Protein AF-A0A961NVD6-F1 (afdb_monomer)

Nearest PDB structures (foldseek):
  4iuh-assembly2_B  TM=7.502E-01  e=2.740E-04  Staphylococcus carnosus subsp. carnosus TM300
  3eea-assembly1_A  TM=7.909E-01  e=7.374E-04  Geobacter sulfurreducens
  3eea-assembly1_B  TM=7.834E-01  e=1.109E-03  Geobacter sulfurreducens
  7fdl-assembly4_E  TM=6.460E-01  e=6.741E-03  Arabidopsis thaliana
  3k2n-assembly1_B  TM=6.686E-01  e=2.727E-02  Chlorobaculum tepidum TLS

Radius of gyration: 16.62 Å; Cα contacts (8 Å, |Δi|>4): 276; chains: 1; bounding box: 38×39×52 Å

Structure (mmCIF, N/CA/C/O backbone):
data_AF-A0A961NVD6-F1
#
_entry.id   AF-A0A961NVD6-F1
#
loop_
_atom_site.group_PDB
_atom_site.id
_atom_site.type_symbol
_atom_site.label_atom_id
_atom_site.label_alt_id
_atom_site.label_comp_id
_atom_site.label_asym_id
_atom_site.label_entity_id
_atom_site.label_seq_id
_atom_site.pdbx_PDB_ins_code
_atom_site.Cartn_x
_atom_site.Cartn_y
_atom_site.Cartn_z
_atom_site.occupancy
_atom_site.B_iso_or_equiv
_atom_site.auth_seq_id
_atom_site.auth_comp_id
_atom_site.auth_asym_id
_atom_site.auth_atom_id
_atom_site.pdbx_PDB_model_num
ATOM 1 N N . MET A 1 1 ? -22.754 10.690 -33.281 1.00 43.59 1 MET A N 1
ATOM 2 C CA . MET A 1 1 ? -22.546 10.612 -31.818 1.00 43.59 1 MET A CA 1
ATOM 3 C C . MET A 1 1 ? -21.637 9.421 -31.536 1.00 43.59 1 MET A C 1
ATOM 5 O O . MET A 1 1 ? -22.077 8.391 -31.054 1.00 43.59 1 MET A O 1
ATOM 9 N N . GLN A 1 2 ? -20.385 9.547 -31.957 1.00 41.38 2 GLN A N 1
ATOM 10 C CA . GLN A 1 2 ? -19.281 8.605 -31.784 1.00 41.38 2 GLN A CA 1
ATOM 11 C C . GLN A 1 2 ? -18.072 9.532 -31.778 1.00 41.38 2 GLN A C 1
ATOM 13 O O . GLN A 1 2 ? -17.755 10.017 -32.848 1.00 41.38 2 GLN A O 1
ATOM 18 N N . ASP A 1 3 ? -17.585 9.935 -30.601 1.00 43.19 3 ASP A N 1
ATOM 19 C CA . ASP A 1 3 ? -16.331 10.704 -30.428 1.00 43.19 3 ASP A CA 1
ATOM 20 C C . ASP A 1 3 ? -16.029 10.957 -28.936 1.00 43.19 3 ASP A C 1
ATOM 22 O O . ASP A 1 3 ? -15.645 12.047 -28.524 1.00 43.19 3 ASP A O 1
ATOM 26 N N . VAL A 1 4 ? -16.243 9.961 -28.066 1.00 46.97 4 VAL A N 1
ATOM 27 C CA . VAL A 1 4 ? -15.871 10.106 -26.644 1.00 46.97 4 VAL A CA 1
ATOM 28 C C . VAL A 1 4 ? -15.369 8.791 -26.047 1.00 46.97 4 VAL A C 1
ATOM 30 O O . VAL A 1 4 ? -15.856 8.355 -25.012 1.00 46.97 4 VAL A O 1
ATOM 33 N N . MET A 1 5 ? -14.441 8.092 -26.708 1.00 44.38 5 MET A N 1
ATOM 34 C CA . MET A 1 5 ? -13.781 6.944 -26.060 1.00 44.38 5 MET A CA 1
ATOM 35 C C . MET A 1 5 ? -12.392 6.590 -26.604 1.00 44.38 5 MET A C 1
ATOM 37 O O . MET A 1 5 ? -11.953 5.455 -26.461 1.00 44.38 5 MET A O 1
ATOM 41 N N . GLU A 1 6 ? -11.671 7.552 -27.182 1.00 45.91 6 GLU A N 1
ATOM 42 C CA . GLU A 1 6 ? -10.320 7.310 -27.698 1.00 45.91 6 GLU A CA 1
ATOM 43 C C . GLU A 1 6 ? -9.331 8.366 -27.190 1.00 45.91 6 GLU A C 1
ATOM 45 O O . GLU A 1 6 ? -8.877 9.243 -27.915 1.00 45.91 6 GLU A O 1
ATOM 50 N N . ALA A 1 7 ? -9.021 8.300 -25.894 1.00 45.72 7 ALA A N 1
ATOM 51 C CA . ALA A 1 7 ? -7.864 8.988 -25.327 1.00 45.72 7 ALA A CA 1
ATOM 52 C C . ALA A 1 7 ? -7.359 8.264 -24.070 1.00 45.72 7 ALA A C 1
ATOM 54 O O . ALA A 1 7 ? -7.618 8.696 -22.950 1.00 45.72 7 ALA A O 1
ATOM 55 N N . ALA A 1 8 ? -6.640 7.154 -24.256 1.00 49.28 8 ALA A N 1
ATOM 56 C CA . ALA A 1 8 ? -5.713 6.619 -23.253 1.00 49.28 8 ALA A CA 1
ATOM 57 C C . ALA A 1 8 ? -4.688 5.676 -23.912 1.00 49.28 8 ALA A C 1
ATOM 59 O O . ALA A 1 8 ? -4.591 4.506 -23.557 1.00 49.28 8 ALA A O 1
ATOM 60 N N . THR A 1 9 ? -3.948 6.163 -24.912 1.00 52.94 9 THR A N 1
ATOM 61 C CA . THR A 1 9 ? -2.959 5.347 -25.655 1.00 52.94 9 THR A CA 1
ATOM 62 C C . THR A 1 9 ? -1.508 5.791 -25.439 1.00 52.94 9 THR A C 1
ATOM 64 O O . THR A 1 9 ? -0.609 5.317 -26.125 1.00 52.94 9 THR A O 1
ATOM 67 N N . ALA A 1 10 ? -1.252 6.661 -24.460 1.00 49.09 10 ALA A N 1
ATOM 68 C CA . ALA A 1 10 ? 0.089 6.926 -23.944 1.00 49.09 10 ALA A CA 1
ATOM 69 C C . ALA A 1 10 ? 0.129 6.517 -22.463 1.00 49.09 10 ALA A C 1
ATOM 71 O O . ALA A 1 10 ? -0.827 6.839 -21.749 1.00 49.09 10 ALA A O 1
ATOM 72 N N . PRO A 1 11 ? 1.179 5.825 -21.977 1.00 55.19 11 PRO A N 1
ATOM 73 C CA . PRO A 1 11 ? 1.298 5.542 -20.554 1.00 55.19 11 PRO A CA 1
ATOM 74 C C . PRO A 1 11 ? 1.362 6.878 -19.812 1.00 55.19 11 PRO A C 1
ATOM 76 O O . PRO A 1 11 ? 2.306 7.652 -19.971 1.00 55.19 11 PRO A O 1
ATOM 79 N N . ALA A 1 12 ? 0.314 7.185 -19.048 1.00 59.81 12 ALA A N 1
ATOM 80 C CA . ALA A 1 12 ? 0.317 8.345 -18.179 1.00 59.81 12 ALA A CA 1
ATOM 81 C C . ALA A 1 12 ? 1.432 8.134 -17.149 1.00 59.81 12 ALA A C 1
ATOM 83 O O . ALA A 1 12 ? 1.424 7.145 -16.418 1.00 59.81 12 ALA A O 1
ATOM 84 N N . ASN A 1 13 ? 2.411 9.039 -17.124 1.00 72.88 13 ASN A N 1
ATOM 85 C CA . ASN A 1 13 ? 3.554 8.960 -16.220 1.00 72.88 13 ASN A CA 1
ATOM 86 C C . ASN A 1 13 ? 3.127 9.418 -14.815 1.00 72.88 13 ASN A C 1
ATOM 88 O O . ASN A 1 13 ? 3.476 10.502 -14.354 1.00 72.88 13 ASN A O 1
ATOM 92 N N . THR A 1 14 ? 2.251 8.639 -14.182 1.00 85.00 14 THR A N 1
ATOM 93 C CA . THR A 1 14 ? 1.667 8.955 -12.880 1.00 85.00 14 THR A CA 1
ATOM 94 C C . THR A 1 14 ? 2.605 8.547 -11.757 1.00 85.00 14 THR A C 1
ATOM 96 O O . THR A 1 14 ? 3.325 7.550 -11.852 1.00 85.00 14 THR A O 1
ATOM 99 N N . PHE A 1 15 ? 2.561 9.314 -10.666 1.00 87.12 15 PHE A N 1
ATOM 100 C CA . PHE A 1 15 ? 3.288 9.006 -9.439 1.00 87.12 15 PHE A CA 1
ATOM 101 C C . PHE A 1 15 ? 2.890 7.631 -8.878 1.00 87.12 15 PHE A C 1
ATOM 103 O O . PHE A 1 15 ? 3.743 6.768 -8.694 1.00 87.12 15 PHE A O 1
ATOM 110 N N . ILE A 1 16 ? 1.585 7.395 -8.696 1.00 91.81 16 ILE A N 1
ATOM 111 C CA . ILE A 1 16 ? 1.051 6.066 -8.375 1.00 91.81 16 ILE A CA 1
ATO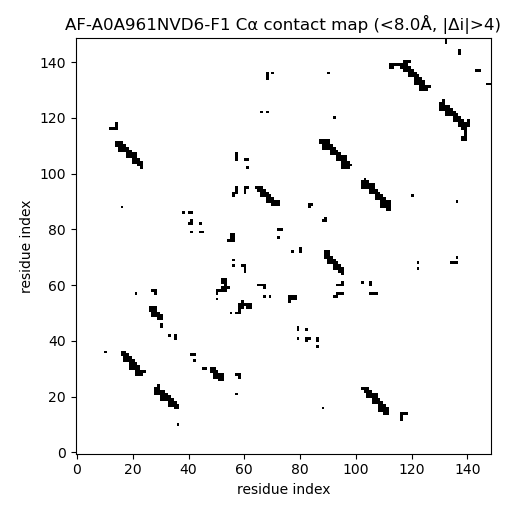M 112 C C . ILE A 1 16 ? 1.119 5.206 -9.634 1.00 91.81 16 ILE A C 1
ATOM 114 O O . ILE A 1 16 ? 0.529 5.565 -10.653 1.00 91.81 16 ILE A O 1
ATOM 118 N N . GLN A 1 17 ? 1.815 4.076 -9.551 1.00 93.50 17 GLN A N 1
ATOM 119 C CA . GLN A 1 17 ? 2.022 3.164 -10.680 1.00 93.50 17 GLN A CA 1
ATOM 120 C C . GLN A 1 17 ? 1.186 1.893 -10.555 1.00 93.50 17 GLN A C 1
ATOM 122 O O . GLN A 1 17 ? 0.749 1.337 -11.558 1.00 93.50 17 GLN A O 1
ATOM 127 N N . VAL A 1 18 ? 0.949 1.451 -9.318 1.00 96.75 18 VAL A N 1
ATOM 128 C CA . VAL A 1 18 ? 0.147 0.265 -9.019 1.00 96.75 18 VAL A CA 1
ATOM 129 C C . VAL A 1 18 ? -0.877 0.600 -7.947 1.00 96.75 18 VAL A C 1
ATOM 131 O O . VAL A 1 18 ? -0.564 1.296 -6.980 1.00 96.75 18 VAL A O 1
ATOM 134 N N . SER A 1 19 ? -2.090 0.071 -8.094 1.00 98.19 19 SER A N 1
ATOM 135 C CA . SER A 1 19 ? -3.069 -0.001 -7.011 1.00 98.19 19 SER A CA 1
ATOM 136 C C . SER A 1 19 ? -3.573 -1.427 -6.838 1.00 98.19 19 SER A C 1
ATOM 138 O O . SER A 1 19 ? -3.801 -2.138 -7.811 1.00 98.19 19 SER A O 1
ATOM 140 N N . GLU A 1 20 ? -3.745 -1.853 -5.594 1.00 98.81 20 GLU A N 1
ATOM 141 C CA . GLU A 1 20 ? -4.194 -3.192 -5.228 1.00 98.81 20 GLU A CA 1
ATOM 142 C C . GLU A 1 20 ? -5.277 -3.085 -4.156 1.00 98.81 20 GLU A C 1
ATOM 144 O O . GLU A 1 20 ? -5.151 -2.319 -3.200 1.00 98.81 20 GLU A O 1
ATOM 149 N N . ILE A 1 21 ? -6.337 -3.871 -4.296 1.00 98.81 21 ILE A N 1
ATOM 150 C CA . ILE A 1 21 ? -7.402 -4.007 -3.308 1.00 98.81 21 ILE A CA 1
ATOM 151 C C . ILE A 1 21 ? -7.287 -5.402 -2.714 1.00 98.81 21 ILE A C 1
ATOM 153 O O . ILE A 1 21 ? -7.547 -6.404 -3.380 1.00 98.81 21 ILE A O 1
ATOM 157 N N . TRP A 1 22 ? -6.919 -5.447 -1.440 1.00 98.88 22 TRP A N 1
ATOM 158 C CA . TRP A 1 22 ? -6.792 -6.672 -0.665 1.00 98.88 22 TRP A CA 1
ATOM 159 C C . TRP A 1 22 ? -7.999 -6.816 0.257 1.00 98.88 22 TRP A C 1
ATOM 161 O O . TRP A 1 22 ? -8.262 -5.926 1.063 1.00 98.88 22 TRP A O 1
ATOM 171 N N . VAL A 1 23 ? -8.745 -7.913 0.165 1.00 98.81 23 VAL A N 1
ATOM 172 C CA . VAL A 1 23 ? -9.968 -8.130 0.957 1.00 98.81 23 VAL A CA 1
ATOM 173 C C . VAL A 1 23 ? -9.779 -9.260 1.968 1.00 98.81 23 VAL A C 1
ATOM 175 O O . VAL A 1 23 ? -9.084 -10.236 1.675 1.00 98.81 23 VAL A O 1
ATOM 178 N N . PRO A 1 24 ? -10.381 -9.167 3.166 1.00 98.50 24 PRO A N 1
ATOM 179 C CA . PRO A 1 24 ? -10.289 -10.229 4.156 1.00 98.50 24 PRO A CA 1
ATOM 180 C C . PRO A 1 24 ? -11.069 -11.473 3.718 1.00 98.50 24 PRO A C 1
ATOM 182 O O . PRO A 1 24 ? -12.242 -11.401 3.346 1.00 98.50 24 PRO A O 1
ATOM 185 N N . LYS A 1 25 ? -10.421 -12.633 3.829 1.00 98.19 25 LYS A N 1
ATOM 186 C CA . LYS A 1 25 ? -10.996 -13.969 3.660 1.00 98.19 25 LYS A CA 1
ATOM 187 C C . LYS A 1 25 ? -10.597 -14.822 4.865 1.00 98.19 25 LYS A C 1
ATOM 189 O O . LYS A 1 25 ? -9.589 -15.522 4.844 1.00 98.19 25 LYS A O 1
ATOM 194 N N . GLY A 1 26 ? -11.388 -14.737 5.934 1.00 96.25 26 GLY A N 1
ATOM 195 C CA . GLY A 1 26 ? -10.992 -15.264 7.243 1.00 96.25 26 GLY A CA 1
ATOM 196 C C . GLY A 1 26 ? -9.889 -14.399 7.856 1.00 96.25 26 GLY A C 1
ATOM 197 O O . GLY A 1 26 ? -10.021 -13.177 7.878 1.00 96.25 26 GLY A O 1
ATOM 198 N N . ASP A 1 27 ? -8.801 -15.024 8.305 1.00 96.06 27 ASP A N 1
ATOM 199 C CA . ASP A 1 27 ? -7.680 -14.350 8.985 1.00 96.06 27 ASP A CA 1
ATOM 200 C C . ASP A 1 27 ? -6.556 -13.883 8.046 1.00 96.06 27 ASP A C 1
ATOM 202 O O . ASP A 1 27 ? -5.493 -13.449 8.498 1.00 96.06 27 ASP A O 1
ATOM 206 N N . VAL A 1 28 ? -6.789 -13.955 6.734 1.00 98.50 28 VAL A N 1
ATOM 207 C CA . VAL A 1 28 ? -5.847 -13.510 5.703 1.00 98.50 28 VAL A CA 1
ATOM 208 C C . VAL A 1 28 ? -6.496 -12.509 4.757 1.00 98.50 28 VAL A C 1
ATOM 210 O O . VAL A 1 28 ? -7.702 -12.542 4.514 1.00 98.50 28 VAL A O 1
ATOM 213 N N . LEU A 1 29 ? -5.681 -11.628 4.194 1.00 98.81 29 LEU A N 1
ATOM 214 C CA . LEU A 1 29 ? -6.022 -10.782 3.064 1.00 98.81 29 LEU A CA 1
ATOM 215 C C . LEU A 1 29 ? -5.662 -11.500 1.764 1.00 98.81 29 LEU A C 1
ATOM 217 O O . LEU A 1 29 ? -4.565 -12.045 1.638 1.00 98.81 29 LEU A O 1
ATOM 221 N N . VAL A 1 30 ? -6.573 -11.457 0.796 1.00 98.81 30 VAL A N 1
ATOM 222 C CA . VAL A 1 30 ? -6.374 -11.963 -0.568 1.00 98.81 30 VAL A CA 1
ATOM 223 C C . VAL A 1 30 ? -6.589 -10.839 -1.572 1.00 98.81 30 VAL A C 1
ATOM 225 O O . VAL A 1 30 ? -7.369 -9.919 -1.316 1.00 98.81 30 VAL A O 1
ATOM 228 N N . LEU A 1 31 ? -5.897 -10.899 -2.705 1.00 98.75 31 LEU A N 1
ATOM 229 C CA . LEU A 1 31 ? -6.050 -9.911 -3.767 1.00 98.75 31 LEU A CA 1
ATOM 230 C C . LEU A 1 31 ? -7.436 -10.053 -4.418 1.00 98.75 31 LEU A C 1
ATOM 232 O O . LEU A 1 31 ? -7.767 -11.122 -4.926 1.00 98.75 31 LEU A O 1
ATOM 236 N N . ASP A 1 32 ? -8.235 -8.984 -4.403 1.00 98.69 32 ASP A N 1
ATOM 237 C CA . ASP A 1 32 ? -9.516 -8.905 -5.122 1.00 98.69 32 ASP A CA 1
ATOM 238 C C . ASP A 1 32 ? -9.313 -8.305 -6.516 1.00 98.69 32 ASP A C 1
ATOM 240 O O . ASP A 1 32 ? -9.717 -8.879 -7.526 1.00 98.69 32 ASP A O 1
ATOM 244 N N . LYS A 1 33 ? -8.658 -7.140 -6.574 1.00 97.50 33 LYS A N 1
ATOM 245 C CA . LYS A 1 33 ? -8.418 -6.382 -7.808 1.00 97.50 33 LYS A CA 1
ATOM 246 C C . LYS A 1 33 ? -7.077 -5.675 -7.750 1.00 97.50 33 LYS A C 1
ATOM 248 O O . LYS A 1 33 ? -6.642 -5.268 -6.677 1.00 97.50 33 LYS A O 1
ATOM 253 N N . GLY A 1 34 ? -6.483 -5.441 -8.911 1.00 97.56 34 GLY A N 1
ATOM 254 C CA . GLY A 1 34 ? -5.338 -4.555 -9.040 1.00 97.56 34 GLY A CA 1
ATOM 255 C C . GLY A 1 34 ? -5.298 -3.870 -10.399 1.00 97.56 34 GLY A C 1
ATOM 256 O O . GLY A 1 34 ? -5.873 -4.360 -11.370 1.00 97.56 34 GLY A O 1
ATOM 257 N N . ASN A 1 35 ? -4.637 -2.720 -10.448 1.00 97.50 35 ASN A N 1
ATOM 258 C CA . ASN A 1 35 ? -4.223 -2.054 -11.672 1.00 97.50 35 ASN A CA 1
ATOM 259 C C . ASN A 1 35 ? -2.700 -1.952 -11.644 1.00 97.50 35 ASN A C 1
ATOM 261 O O . ASN A 1 35 ? -2.150 -1.298 -10.760 1.00 97.50 35 ASN A O 1
ATOM 265 N N . TYR A 1 36 ? -2.054 -2.608 -12.603 1.00 95.81 36 TYR A N 1
ATOM 266 C CA . TYR A 1 36 ? -0.602 -2.755 -12.680 1.00 95.81 36 TYR A CA 1
ATOM 267 C C . TYR A 1 36 ? 0.017 -1.988 -13.856 1.00 95.81 36 TYR A C 1
ATOM 269 O O . TYR A 1 36 ? 1.231 -2.030 -14.042 1.00 95.81 36 TYR A O 1
ATOM 277 N N . GLY A 1 37 ? -0.794 -1.318 -14.682 1.00 92.00 37 GLY A N 1
ATOM 278 C CA . GLY A 1 37 ? -0.329 -0.784 -15.960 1.00 92.00 37 GLY A CA 1
ATOM 279 C C . GLY A 1 37 ? 0.293 -1.892 -16.816 1.00 92.00 37 GLY A C 1
ATOM 280 O O . GLY A 1 37 ? -0.381 -2.856 -17.158 1.00 92.00 37 GLY A O 1
ATOM 281 N N . THR A 1 38 ? 1.578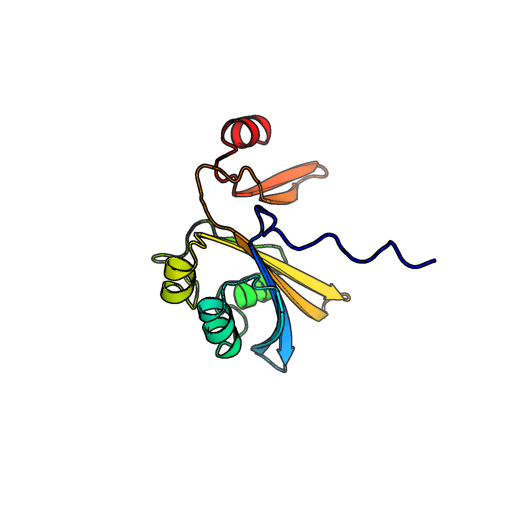 -1.752 -17.137 1.00 92.19 38 THR A N 1
ATOM 282 C CA . THR A 1 38 ? 2.365 -2.723 -17.920 1.00 92.19 38 THR A CA 1
ATOM 283 C C . THR A 1 38 ? 3.290 -3.593 -17.057 1.00 92.19 38 THR A C 1
ATOM 285 O O . THR A 1 38 ? 4.212 -4.215 -17.579 1.00 92.19 38 THR A O 1
ATOM 288 N N . LEU A 1 39 ? 3.124 -3.588 -15.730 1.00 94.94 39 LEU A N 1
ATOM 289 C CA . LEU A 1 39 ? 4.014 -4.264 -14.776 1.00 94.94 39 LEU A CA 1
ATOM 290 C C . LEU A 1 39 ? 3.577 -5.717 -14.516 1.00 94.94 39 LEU A C 1
ATOM 292 O O . LEU A 1 39 ? 3.322 -6.104 -13.374 1.00 94.94 39 LEU A O 1
ATOM 296 N N . ASP A 1 40 ? 3.498 -6.527 -15.573 1.00 96.75 40 ASP A N 1
ATOM 297 C CA . ASP A 1 40 ? 2.954 -7.895 -15.519 1.00 96.75 40 ASP A CA 1
ATOM 298 C C . ASP A 1 40 ? 3.705 -8.803 -14.531 1.00 96.75 40 ASP A C 1
ATOM 300 O O . ASP A 1 40 ? 3.084 -9.543 -13.770 1.00 96.75 40 ASP A O 1
ATOM 304 N N . GLY A 1 41 ? 5.037 -8.699 -14.464 1.00 97.44 41 GLY A N 1
ATOM 305 C CA . GLY A 1 41 ? 5.841 -9.481 -13.515 1.00 97.44 41 GLY A CA 1
ATOM 306 C C . GLY A 1 41 ? 5.504 -9.174 -12.051 1.00 97.44 41 GLY A C 1
ATOM 307 O O . GLY A 1 41 ? 5.427 -10.080 -11.218 1.00 97.44 41 GLY A O 1
ATOM 308 N N . PHE A 1 42 ? 5.218 -7.906 -11.734 1.00 98.12 42 PHE A N 1
ATOM 309 C CA . PHE A 1 42 ? 4.760 -7.532 -10.398 1.00 98.12 42 PHE A CA 1
ATOM 310 C C . PHE A 1 42 ? 3.323 -8.001 -10.150 1.00 98.12 42 PHE A C 1
ATOM 312 O O . PHE A 1 42 ? 3.037 -8.512 -9.068 1.00 98.12 42 PHE A O 1
ATOM 319 N N . ALA A 1 43 ? 2.446 -7.908 -11.156 1.00 98.38 43 ALA A N 1
ATOM 320 C CA . ALA A 1 43 ? 1.083 -8.427 -11.075 1.00 98.38 43 ALA A CA 1
ATOM 321 C C . ALA A 1 43 ? 1.068 -9.927 -10.735 1.00 98.38 43 ALA A C 1
ATOM 323 O O . ALA A 1 43 ? 0.376 -10.350 -9.807 1.00 98.38 43 ALA A O 1
ATOM 324 N N . GLU A 1 44 ? 1.877 -10.736 -11.423 1.00 98.31 44 GLU A N 1
ATOM 325 C CA . GLU A 1 44 ? 2.003 -12.168 -11.143 1.00 98.31 44 GLU A CA 1
ATOM 326 C C . GLU A 1 44 ? 2.507 -12.449 -9.725 1.00 98.31 44 GLU A C 1
ATOM 328 O O . GLU A 1 44 ? 1.992 -13.351 -9.055 1.00 98.31 44 GLU A O 1
ATOM 333 N N . ALA A 1 45 ? 3.496 -11.685 -9.253 1.00 98.25 45 ALA A N 1
ATOM 334 C CA . ALA A 1 45 ? 3.998 -11.803 -7.890 1.00 98.25 45 ALA A CA 1
ATOM 335 C C . ALA A 1 45 ? 2.899 -11.475 -6.868 1.00 98.25 45 ALA A C 1
ATOM 337 O O . ALA A 1 45 ? 2.714 -12.217 -5.906 1.00 98.25 45 ALA A O 1
ATOM 338 N N . SER A 1 46 ? 2.118 -10.417 -7.101 1.00 98.44 46 SER A N 1
ATOM 339 C CA . SER A 1 46 ? 0.975 -10.043 -6.265 1.00 98.44 46 SER A CA 1
ATOM 340 C C . SER A 1 46 ? -0.114 -11.109 -6.226 1.00 98.44 46 SER A C 1
ATOM 342 O O . SER A 1 46 ? -0.602 -11.442 -5.150 1.00 98.44 46 SER A O 1
ATOM 344 N N . HIS A 1 47 ? -0.470 -11.705 -7.363 1.00 98.25 47 HIS A N 1
ATOM 345 C CA . HIS A 1 47 ? -1.506 -12.742 -7.423 1.00 98.25 47 HIS A CA 1
ATOM 346 C C . HIS A 1 47 ? -1.164 -14.016 -6.635 1.00 98.25 47 HIS A C 1
ATOM 348 O O . HIS A 1 47 ? -2.067 -14.776 -6.284 1.00 98.25 47 HIS A O 1
ATOM 354 N N . ARG A 1 48 ? 0.120 -14.260 -6.348 1.00 97.94 48 ARG A N 1
ATOM 355 C CA . ARG A 1 48 ? 0.586 -15.408 -5.552 1.00 97.94 48 ARG A CA 1
ATOM 356 C C . ARG A 1 48 ? 0.614 -15.133 -4.051 1.00 97.94 48 ARG A C 1
ATOM 358 O O . ARG A 1 48 ? 0.869 -16.056 -3.280 1.00 97.94 48 ARG A O 1
ATOM 365 N N . GLU A 1 49 ? 0.372 -13.893 -3.637 1.00 98.31 49 GLU A N 1
ATOM 366 C CA . GLU A 1 49 ? 0.461 -13.497 -2.241 1.00 98.31 49 GLU A CA 1
ATOM 367 C C . GLU A 1 49 ? -0.874 -13.572 -1.501 1.00 98.31 49 GLU A C 1
ATOM 369 O O . GLU A 1 49 ? -1.970 -13.410 -2.039 1.00 98.31 49 GLU A O 1
ATOM 374 N N . SER A 1 50 ? -0.737 -13.767 -0.198 1.00 98.31 50 SER A N 1
ATOM 375 C CA . SER A 1 50 ? -1.763 -13.503 0.801 1.00 98.31 50 SER A CA 1
ATOM 376 C C . SER A 1 50 ? -1.064 -13.008 2.058 1.00 98.31 50 SER A C 1
ATOM 378 O O . SER A 1 50 ? 0.108 -13.328 2.273 1.00 98.31 50 SER A O 1
ATOM 380 N N . PHE A 1 51 ? -1.769 -12.239 2.879 1.00 98.62 51 PHE A N 1
ATOM 381 C CA . PHE A 1 51 ? -1.183 -11.630 4.070 1.00 98.62 51 PHE A CA 1
ATOM 382 C C . PHE A 1 51 ? -2.015 -11.967 5.296 1.00 98.62 51 PHE A C 1
ATOM 384 O O . PHE A 1 51 ? -3.182 -11.584 5.371 1.00 98.62 51 PHE A O 1
ATOM 391 N N . ALA A 1 52 ? -1.430 -12.649 6.276 1.00 98.38 52 ALA A N 1
ATOM 392 C CA . ALA A 1 52 ? -2.041 -12.776 7.591 1.00 98.38 52 ALA A CA 1
ATOM 393 C C . ALA A 1 52 ? -2.150 -11.408 8.291 1.00 98.38 52 ALA A C 1
ATOM 395 O O . ALA A 1 52 ? -1.532 -10.412 7.899 1.00 98.38 52 ALA A O 1
ATOM 396 N N . ARG A 1 53 ? -2.928 -11.347 9.377 1.00 97.00 53 ARG A N 1
ATOM 397 C CA . ARG A 1 53 ? -2.966 -10.155 10.242 1.00 97.00 53 ARG A CA 1
ATOM 398 C C . ARG A 1 53 ? -1.549 -9.805 10.715 1.00 97.00 53 ARG A C 1
ATOM 400 O O . ARG A 1 53 ? -0.857 -10.649 11.274 1.00 97.00 53 ARG A O 1
ATOM 407 N N . GLY A 1 54 ? -1.129 -8.561 10.496 1.00 97.50 54 GLY A N 1
ATOM 408 C CA . GLY A 1 54 ? 0.212 -8.070 10.831 1.00 97.50 54 GLY A CA 1
ATOM 409 C C . GLY A 1 54 ? 1.317 -8.458 9.841 1.00 97.50 54 GLY A C 1
ATOM 410 O O . GLY A 1 54 ? 2.436 -7.971 9.980 1.00 97.50 54 GLY A O 1
ATOM 411 N N . GLU A 1 55 ? 1.033 -9.297 8.842 1.00 98.19 55 GLU A N 1
ATOM 412 C CA . GLU A 1 55 ? 2.020 -9.734 7.854 1.00 98.19 55 GLU A CA 1
ATOM 413 C C . GLU A 1 55 ? 2.103 -8.761 6.678 1.00 98.19 55 GLU A C 1
ATOM 415 O O . 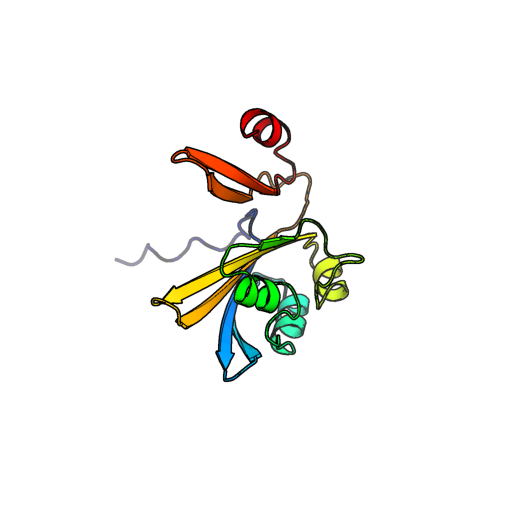GLU A 1 55 ? 1.093 -8.368 6.087 1.00 98.19 55 GLU A O 1
ATOM 420 N N . GLY A 1 56 ? 3.328 -8.404 6.294 1.00 98.12 56 GLY A N 1
ATOM 421 C CA . GLY A 1 56 ? 3.558 -7.485 5.190 1.00 98.12 56 GLY A CA 1
ATOM 422 C C . GLY A 1 56 ? 2.913 -6.116 5.413 1.00 98.12 56 GLY A C 1
ATOM 423 O O . GLY A 1 56 ? 2.407 -5.782 6.485 1.00 98.12 56 GLY A O 1
ATOM 424 N N . LEU A 1 57 ? 2.931 -5.294 4.368 1.00 98.31 57 LEU A N 1
ATOM 425 C CA . LEU A 1 57 ? 2.336 -3.961 4.427 1.00 98.31 57 LEU A CA 1
ATOM 426 C C . LEU A 1 57 ? 0.803 -3.986 4.616 1.00 98.31 57 LEU A C 1
ATOM 428 O O . LEU A 1 57 ? 0.317 -3.272 5.497 1.00 98.31 57 LEU A O 1
ATOM 432 N N . PRO A 1 58 ? 0.026 -4.823 3.895 1.00 98.50 58 PRO A N 1
ATOM 433 C CA . PRO A 1 58 ? -1.429 -4.828 4.044 1.00 98.50 58 PRO A CA 1
ATOM 434 C C . PRO A 1 58 ? -1.882 -5.356 5.410 1.00 98.50 58 PRO A C 1
ATOM 436 O O . PRO A 1 58 ? -2.763 -4.774 6.045 1.00 98.50 58 PRO A O 1
ATOM 439 N N . GLY A 1 59 ? -1.258 -6.434 5.897 1.00 98.44 59 GLY A N 1
ATOM 440 C CA . GLY A 1 59 ? -1.581 -7.014 7.197 1.00 98.44 59 GLY A CA 1
ATOM 441 C C . GLY A 1 59 ? -1.208 -6.091 8.354 1.00 98.44 59 GLY A C 1
ATOM 442 O O . GLY A 1 59 ? -1.944 -6.028 9.341 1.00 98.44 59 GLY A O 1
ATOM 443 N N . LYS A 1 60 ? -0.114 -5.329 8.234 1.00 98.12 60 LYS A N 1
ATOM 444 C CA . LYS A 1 60 ? 0.257 -4.314 9.225 1.00 98.12 60 LYS A CA 1
ATOM 445 C C . LYS A 1 60 ? -0.771 -3.186 9.301 1.00 98.12 60 LYS A C 1
ATOM 447 O O . LYS A 1 60 ? -1.249 -2.892 10.393 1.00 98.12 60 LYS A O 1
ATOM 452 N N . ALA A 1 61 ? -1.189 -2.634 8.161 1.00 98.38 61 ALA A N 1
ATOM 453 C CA . ALA A 1 61 ? -2.245 -1.621 8.119 1.00 98.38 61 ALA A CA 1
ATOM 454 C C . ALA A 1 61 ? -3.574 -2.132 8.705 1.00 98.38 61 ALA A C 1
ATOM 456 O O . ALA A 1 61 ? -4.273 -1.395 9.400 1.00 98.38 61 ALA A O 1
ATOM 457 N N . TRP A 1 62 ? -3.906 -3.413 8.501 1.00 98.06 62 TRP A N 1
ATOM 458 C CA . TRP A 1 62 ? -5.058 -4.034 9.161 1.00 98.06 62 TRP A CA 1
ATOM 459 C C . TRP A 1 62 ? -4.937 -3.999 10.692 1.00 98.06 62 TRP A C 1
ATOM 461 O O . TRP A 1 62 ? -5.891 -3.617 11.368 1.00 98.06 62 TRP A O 1
ATOM 471 N N . VAL A 1 63 ? -3.792 -4.388 11.255 1.00 97.69 63 VAL A N 1
ATOM 472 C CA . VAL A 1 63 ? -3.603 -4.408 12.716 1.00 97.69 63 VAL A CA 1
ATOM 473 C C . VAL A 1 63 ? -3.569 -3.001 13.305 1.00 97.69 63 VAL A C 1
ATOM 475 O O . VAL A 1 63 ? -4.176 -2.774 14.347 1.00 97.69 63 VAL A O 1
ATOM 478 N N . GLU A 1 64 ? -2.893 -2.060 12.646 1.00 96.38 64 GLU A N 1
ATOM 479 C CA . GLU A 1 64 ? -2.779 -0.686 13.143 1.00 96.38 64 GLU A CA 1
ATOM 480 C C . GLU A 1 64 ? -4.081 0.113 13.008 1.00 96.38 64 GLU A C 1
ATOM 482 O O . GLU A 1 64 ? -4.270 1.096 13.720 1.00 96.38 64 GLU A O 1
ATOM 487 N N . GLY A 1 65 ? -4.987 -0.287 12.110 1.00 96.94 65 GLY A N 1
ATOM 488 C CA . GLY A 1 65 ? -6.263 0.403 11.914 1.00 96.94 65 GLY A CA 1
ATOM 489 C C . GLY A 1 65 ? -6.127 1.800 11.301 1.00 96.94 65 GLY A C 1
ATOM 490 O O . GLY A 1 65 ? -7.068 2.587 11.353 1.00 96.94 65 GLY A O 1
ATOM 491 N N . ARG A 1 66 ? -4.967 2.107 10.714 1.00 96.38 66 ARG A N 1
ATOM 492 C CA . ARG A 1 66 ? -4.627 3.399 10.108 1.00 96.38 66 ARG A CA 1
ATOM 493 C C . ARG A 1 66 ? -3.724 3.206 8.884 1.00 96.38 66 ARG A C 1
ATOM 495 O O . ARG A 1 66 ? -3.164 2.117 8.719 1.00 96.38 66 ARG A O 1
ATOM 502 N N . PRO A 1 67 ? -3.574 4.230 8.025 1.00 97.75 67 PRO A N 1
ATOM 503 C CA . PRO A 1 67 ? -2.630 4.173 6.921 1.00 97.75 67 PRO A CA 1
ATOM 504 C C . PRO A 1 67 ? -1.191 3.926 7.388 1.00 97.75 67 PRO A C 1
ATOM 506 O O . PRO A 1 67 ? -0.770 4.469 8.406 1.00 97.75 67 PRO A O 1
ATOM 509 N N . VAL A 1 68 ? -0.434 3.136 6.625 1.00 97.44 68 VAL A N 1
ATOM 510 C CA . VAL A 1 68 ? 0.986 2.851 6.885 1.00 97.44 68 VAL A CA 1
ATOM 511 C C . VAL A 1 68 ? 1.786 3.137 5.623 1.00 97.44 68 VAL A C 1
ATOM 513 O O . VAL A 1 68 ? 1.534 2.521 4.584 1.00 97.44 68 VAL A O 1
ATOM 516 N N . VAL A 1 69 ? 2.749 4.055 5.715 1.00 96.50 69 VAL A N 1
ATOM 517 C CA . VAL A 1 69 ? 3.687 4.370 4.631 1.00 96.50 69 VAL A CA 1
ATOM 518 C C . VAL A 1 69 ? 4.938 3.508 4.787 1.00 96.50 69 VAL A C 1
ATOM 520 O O . VAL A 1 69 ? 5.479 3.348 5.880 1.00 96.50 69 VAL A O 1
ATOM 523 N N . LEU A 1 70 ? 5.420 2.946 3.683 1.00 95.94 70 LEU A N 1
ATOM 524 C CA . LEU A 1 70 ? 6.681 2.223 3.620 1.00 95.94 70 LEU A CA 1
ATOM 525 C C . LEU A 1 70 ? 7.573 2.865 2.559 1.00 95.94 70 LEU A C 1
ATOM 527 O O . LEU A 1 70 ? 7.286 2.779 1.370 1.00 95.94 70 LEU A O 1
ATOM 531 N N . LYS A 1 71 ? 8.646 3.525 3.010 1.00 92.44 71 LYS A N 1
ATOM 532 C CA . LYS A 1 71 ? 9.513 4.399 2.191 1.00 92.44 71 LYS A CA 1
ATOM 533 C C . LYS A 1 71 ? 10.669 3.667 1.494 1.00 92.44 71 LYS A C 1
ATOM 535 O O . LYS A 1 71 ? 11.532 4.311 0.911 1.00 92.44 71 LYS A O 1
ATOM 540 N N . GLY A 1 72 ? 10.712 2.344 1.614 1.00 92.88 72 GLY A N 1
ATOM 541 C CA . GLY A 1 72 ? 11.758 1.487 1.068 1.00 92.88 72 GLY A CA 1
ATOM 542 C C . GLY A 1 72 ? 11.430 0.021 1.324 1.00 92.88 72 GLY A C 1
ATOM 543 O O . GLY A 1 72 ? 10.963 -0.329 2.412 1.00 92.88 72 GLY A O 1
ATOM 544 N N . PHE A 1 73 ? 11.648 -0.832 0.325 1.00 94.62 73 PHE A N 1
ATOM 545 C CA . PHE A 1 73 ? 11.324 -2.258 0.418 1.00 94.62 73 PHE A CA 1
ATOM 546 C C . PHE A 1 73 ? 12.491 -3.119 0.909 1.00 94.62 73 PHE A C 1
ATOM 548 O O . PHE A 1 73 ? 12.263 -4.090 1.637 1.00 94.62 73 PHE A O 1
ATOM 555 N N . ASP A 1 74 ? 13.728 -2.758 0.576 1.00 92.12 74 ASP A N 1
ATOM 556 C CA . ASP A 1 74 ? 14.914 -3.527 0.957 1.00 92.12 74 ASP A CA 1
ATOM 557 C C . ASP A 1 74 ? 15.123 -3.553 2.476 1.00 92.12 74 ASP A C 1
ATOM 559 O O . ASP A 1 74 ? 15.022 -2.535 3.160 1.00 92.12 74 ASP A O 1
ATOM 563 N N . GLY A 1 75 ? 15.386 -4.746 3.021 1.00 91.31 75 GLY A N 1
ATOM 564 C CA . GLY A 1 75 ? 15.556 -4.956 4.465 1.00 91.31 75 GLY A CA 1
ATOM 565 C C . GLY A 1 75 ? 14.292 -4.724 5.306 1.00 91.31 75 GLY A C 1
ATOM 566 O O . GLY A 1 75 ? 14.361 -4.770 6.533 1.00 91.31 75 GLY A O 1
ATOM 567 N N . SER A 1 76 ? 13.144 -4.478 4.669 1.00 94.25 76 SER A N 1
ATOM 568 C CA . SER A 1 76 ? 11.861 -4.276 5.340 1.00 94.25 76 SER A CA 1
ATOM 569 C C . SER A 1 76 ? 11.045 -5.573 5.433 1.00 94.25 76 SER A C 1
ATOM 571 O O . SER A 1 76 ? 11.432 -6.626 4.933 1.00 94.25 76 SER A O 1
ATOM 573 N N . TYR A 1 77 ? 9.866 -5.487 6.052 1.00 95.31 77 TYR A N 1
ATOM 574 C CA . TYR A 1 77 ? 8.869 -6.563 6.097 1.00 95.31 77 TYR A CA 1
ATOM 575 C C . TYR A 1 77 ? 8.027 -6.664 4.807 1.00 95.31 77 TYR A C 1
ATOM 577 O O . TYR A 1 77 ? 7.040 -7.403 4.771 1.00 95.31 77 TYR A O 1
ATOM 585 N N . PHE A 1 78 ? 8.357 -5.898 3.761 1.00 96.81 78 PHE A N 1
ATOM 586 C CA . PHE A 1 78 ? 7.683 -5.978 2.470 1.00 96.81 78 PHE A CA 1
ATOM 587 C C . PHE A 1 78 ? 7.889 -7.351 1.820 1.00 96.81 78 PHE A C 1
ATOM 589 O O . PHE A 1 78 ? 8.975 -7.924 1.858 1.00 96.81 78 PHE A O 1
ATOM 596 N N . LYS A 1 79 ? 6.830 -7.869 1.193 1.00 94.88 79 LYS A N 1
ATOM 597 C CA . LYS A 1 79 ? 6.879 -9.080 0.363 1.00 94.88 79 LYS A CA 1
ATOM 598 C C . LYS A 1 79 ? 6.909 -8.677 -1.103 1.00 94.88 79 LYS A C 1
ATOM 600 O O . LYS A 1 79 ? 6.308 -7.665 -1.457 1.00 94.88 79 LYS A O 1
ATOM 605 N N . ARG A 1 80 ? 7.490 -9.524 -1.957 1.00 96.38 80 ARG A N 1
ATOM 606 C CA . ARG A 1 80 ? 7.703 -9.273 -3.400 1.00 96.38 80 ARG A CA 1
ATOM 607 C C . ARG A 1 80 ? 8.769 -8.204 -3.686 1.00 96.38 80 ARG A C 1
ATOM 609 O O . ARG A 1 80 ? 8.699 -7.543 -4.715 1.00 96.38 80 ARG A O 1
ATOM 616 N N . THR A 1 81 ? 9.751 -8.037 -2.797 1.00 96.00 81 THR A N 1
ATOM 617 C CA . THR A 1 81 ? 10.827 -7.038 -2.943 1.00 96.00 81 THR A CA 1
ATOM 618 C C . THR A 1 81 ? 11.539 -7.144 -4.288 1.00 96.00 81 THR A C 1
ATOM 620 O O . THR A 1 81 ? 11.717 -6.134 -4.954 1.00 96.00 81 THR A O 1
ATOM 623 N N . GLU A 1 82 ? 11.863 -8.361 -4.734 1.00 96.19 82 GLU A N 1
ATOM 624 C CA . GLU A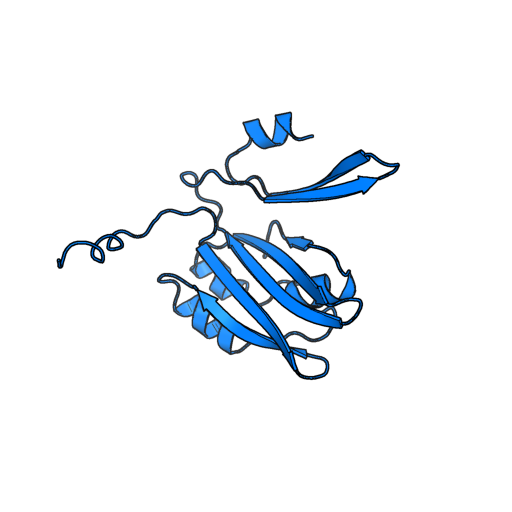 1 82 ? 12.557 -8.555 -6.011 1.00 96.19 82 GLU A CA 1
ATOM 625 C C . GLU A 1 82 ? 11.705 -8.129 -7.213 1.00 96.19 82 GLU A C 1
ATOM 627 O O . GLU A 1 82 ? 12.153 -7.339 -8.037 1.00 96.19 82 GLU A O 1
ATOM 632 N N . ALA A 1 83 ? 10.440 -8.555 -7.266 1.00 97.00 83 ALA A N 1
ATOM 633 C CA . ALA A 1 83 ? 9.528 -8.148 -8.334 1.00 97.00 83 ALA A CA 1
ATOM 634 C C . ALA A 1 83 ? 9.252 -6.632 -8.315 1.00 97.00 83 ALA A C 1
ATOM 636 O O . ALA A 1 83 ? 9.126 -6.010 -9.366 1.00 97.00 83 ALA A O 1
ATOM 637 N N . ALA A 1 84 ? 9.172 -6.016 -7.128 1.00 96.25 84 ALA A N 1
ATOM 638 C CA . ALA A 1 84 ? 9.029 -4.567 -6.997 1.00 96.25 84 ALA A CA 1
ATOM 639 C C . ALA A 1 84 ? 10.268 -3.825 -7.514 1.00 96.25 84 ALA A C 1
ATOM 641 O O . ALA A 1 84 ? 10.130 -2.840 -8.236 1.00 96.25 84 ALA A O 1
ATOM 642 N N . ARG A 1 85 ? 11.466 -4.333 -7.200 1.00 94.44 85 ARG A N 1
ATOM 643 C CA . ARG A 1 85 ? 12.746 -3.799 -7.674 1.00 94.44 85 ARG A CA 1
ATOM 644 C C . ARG A 1 85 ? 12.842 -3.857 -9.197 1.00 94.44 85 ARG A C 1
ATOM 646 O O . ARG A 1 85 ? 13.202 -2.862 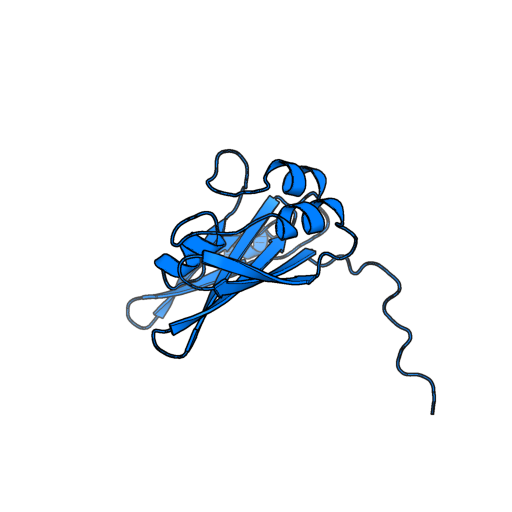-9.818 1.00 94.44 85 ARG A O 1
ATOM 653 N N . GLU A 1 86 ? 12.492 -4.990 -9.800 1.00 94.50 86 GLU A N 1
ATOM 654 C CA . GLU A 1 86 ? 12.448 -5.152 -11.261 1.00 94.50 86 GLU A CA 1
ATOM 655 C C . GLU A 1 86 ? 11.427 -4.216 -11.923 1.00 94.50 86 GLU A C 1
ATOM 657 O O . GLU A 1 86 ? 11.667 -3.711 -13.018 1.00 94.50 86 GLU A O 1
ATOM 662 N N . ALA A 1 87 ? 10.316 -3.940 -11.236 1.00 92.88 87 ALA A N 1
ATOM 663 C CA . ALA A 1 87 ? 9.281 -3.011 -11.679 1.00 92.88 87 ALA A CA 1
ATOM 664 C C . ALA A 1 87 ? 9.610 -1.524 -11.420 1.00 92.88 87 ALA A C 1
ATOM 666 O O . ALA A 1 87 ? 8.826 -0.660 -11.808 1.00 92.88 87 ALA A O 1
ATOM 667 N N . GLY A 1 88 ? 10.730 -1.206 -10.758 1.00 92.38 88 GLY A N 1
ATOM 668 C CA . GLY A 1 88 ? 11.098 0.169 -10.397 1.00 92.38 88 GLY A CA 1
ATOM 669 C C . GLY A 1 88 ? 10.233 0.792 -9.292 1.00 92.38 88 GLY A C 1
ATOM 670 O O . GLY A 1 88 ? 10.211 2.012 -9.138 1.00 92.38 88 GLY A O 1
ATOM 671 N N . LEU A 1 89 ? 9.509 -0.022 -8.522 1.00 93.62 89 LEU A N 1
ATOM 672 C CA . LEU A 1 89 ? 8.719 0.420 -7.375 1.00 93.62 89 LEU A CA 1
ATOM 673 C C . LEU A 1 89 ? 9.621 0.497 -6.142 1.00 93.62 89 LEU A C 1
ATOM 675 O O . LEU A 1 89 ? 10.362 -0.439 -5.845 1.00 93.62 89 LEU A O 1
ATOM 679 N N . THR A 1 90 ? 9.528 1.588 -5.390 1.00 92.38 90 THR A N 1
ATOM 680 C CA . THR A 1 90 ? 10.450 1.869 -4.275 1.00 92.38 90 THR A CA 1
ATOM 681 C C . THR A 1 90 ? 9.731 2.069 -2.951 1.00 92.38 90 THR A C 1
ATOM 683 O O . THR A 1 90 ? 10.317 1.844 -1.892 1.00 92.38 90 THR A O 1
ATOM 686 N N . ALA A 1 91 ? 8.463 2.471 -2.994 1.00 94.12 91 ALA A N 1
ATOM 687 C CA . ALA A 1 91 ? 7.682 2.773 -1.812 1.00 94.12 91 ALA A CA 1
ATOM 688 C C . ALA 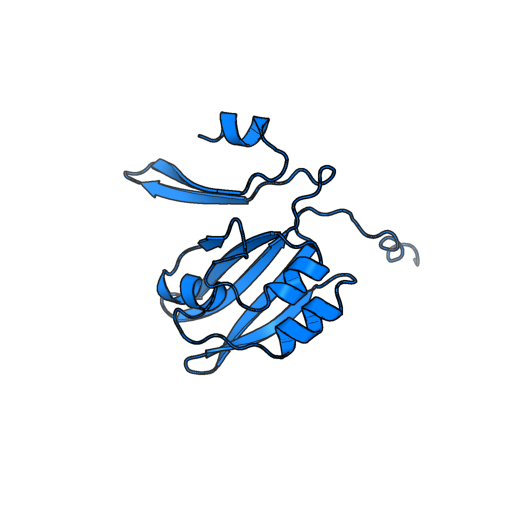A 1 91 ? 6.188 2.50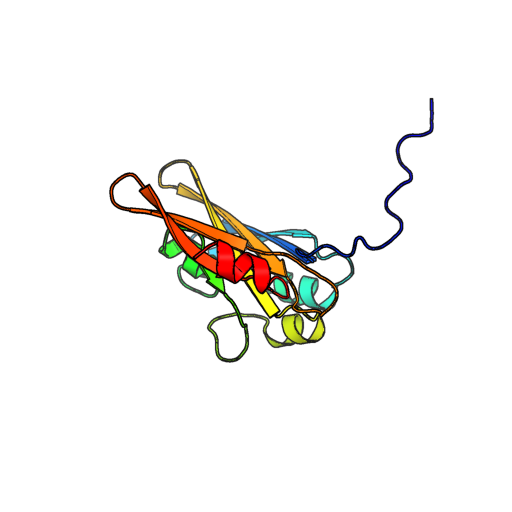3 -2.032 1.00 94.12 91 ALA A C 1
ATOM 690 O O . ALA A 1 91 ? 5.707 2.309 -3.153 1.00 94.12 91 ALA A O 1
ATOM 691 N N . ALA A 1 92 ? 5.449 2.435 -0.928 1.00 97.19 92 ALA A N 1
ATOM 692 C CA . ALA A 1 92 ? 4.020 2.166 -0.946 1.00 97.19 92 ALA A CA 1
ATOM 693 C C . ALA A 1 92 ? 3.312 2.769 0.269 1.00 97.19 92 ALA A C 1
ATOM 695 O O . ALA A 1 92 ? 3.924 3.011 1.309 1.00 97.19 92 ALA A O 1
ATOM 696 N N . VAL A 1 93 ? 1.995 2.935 0.164 1.00 98.00 93 VAL A N 1
ATOM 697 C CA . VAL A 1 93 ? 1.117 3.140 1.322 1.00 98.00 93 VAL A CA 1
ATOM 698 C C . VAL A 1 93 ? 0.010 2.097 1.308 1.00 98.00 93 VAL A C 1
ATOM 700 O O . VAL A 1 93 ? -0.558 1.800 0.257 1.00 98.00 93 VAL A O 1
ATOM 703 N N . ALA A 1 94 ? -0.297 1.544 2.479 1.00 98.56 94 ALA A N 1
ATOM 704 C CA . ALA A 1 94 ? -1.494 0.744 2.698 1.00 98.56 94 ALA A CA 1
ATOM 705 C C . ALA A 1 94 ? -2.514 1.547 3.503 1.00 98.56 94 ALA A C 1
ATOM 707 O O . ALA A 1 94 ? -2.199 2.042 4.579 1.00 98.56 94 ALA A O 1
ATOM 708 N N . VAL A 1 95 ? -3.736 1.644 2.989 1.00 98.62 95 VAL A N 1
ATOM 709 C CA . VAL A 1 95 ? -4.863 2.371 3.572 1.00 98.62 95 VAL A CA 1
ATOM 710 C C . VAL A 1 95 ? -5.959 1.358 3.910 1.00 98.62 95 VAL A C 1
ATOM 712 O O . VAL A 1 95 ? -6.596 0.814 3.001 1.00 98.62 95 VAL A O 1
ATOM 715 N N . PRO A 1 96 ? -6.189 1.056 5.197 1.00 98.50 96 PRO A N 1
ATOM 716 C CA . PRO A 1 96 ? -7.226 0.120 5.589 1.00 98.50 96 PRO A CA 1
ATOM 717 C C . PRO A 1 96 ? -8.602 0.802 5.533 1.00 98.50 96 PRO A C 1
ATOM 719 O O . PRO A 1 96 ? -8.782 1.929 5.988 1.00 98.50 96 PRO A O 1
ATOM 722 N N . VAL A 1 97 ? -9.590 0.110 4.969 1.00 98.38 97 VAL A N 1
ATOM 723 C CA . VAL A 1 97 ? -10.962 0.597 4.790 1.00 98.38 97 VAL A CA 1
ATOM 724 C C . VAL A 1 97 ? -11.882 -0.171 5.725 1.00 98.38 97 VAL A C 1
ATOM 726 O O . VAL A 1 97 ? -12.018 -1.391 5.606 1.00 98.38 97 VAL A O 1
ATOM 729 N N . PHE A 1 98 ? -12.543 0.542 6.634 1.00 97.88 98 PHE A N 1
ATOM 730 C CA . PHE A 1 98 ? -13.406 -0.047 7.654 1.00 97.88 98 PHE A CA 1
ATOM 731 C C . PHE A 1 98 ? -14.874 0.351 7.487 1.00 97.88 98 PHE A C 1
ATOM 733 O O . PHE A 1 98 ? -15.200 1.474 7.111 1.00 97.88 98 PHE A O 1
ATOM 740 N N . ALA A 1 99 ? -15.766 -0.575 7.837 1.00 97.75 99 ALA A N 1
ATOM 741 C CA . ALA A 1 99 ? -17.163 -0.300 8.148 1.00 97.75 99 ALA A CA 1
ATOM 742 C C . ALA A 1 99 ? -17.364 -0.536 9.652 1.00 97.75 99 ALA A C 1
ATOM 744 O O . ALA A 1 99 ? -17.423 -1.681 10.113 1.00 97.75 99 ALA A O 1
ATOM 745 N N . GLY A 1 100 ? -17.399 0.547 10.432 1.00 96.06 100 GLY A N 1
ATOM 746 C CA . GLY A 1 100 ? -17.295 0.458 11.891 1.00 96.06 100 GLY A CA 1
ATOM 747 C C . GLY A 1 100 ? -15.973 -0.201 12.296 1.00 96.06 100 GLY A C 1
ATOM 748 O O . GLY A 1 100 ? -14.916 0.217 11.845 1.00 96.06 100 GLY A O 1
ATOM 749 N N . ALA A 1 101 ? -16.030 -1.265 13.099 1.00 94.88 101 ALA A N 1
ATOM 750 C CA . ALA A 1 101 ? -14.845 -2.036 13.497 1.00 94.88 101 ALA A CA 1
ATOM 751 C C . ALA A 1 101 ? -14.441 -3.138 12.492 1.00 94.88 101 ALA A C 1
ATOM 753 O O . ALA A 1 101 ? -13.445 -3.829 12.692 1.00 94.88 101 ALA A O 1
ATOM 754 N N . THR A 1 102 ? -15.220 -3.349 11.425 1.00 96.69 102 THR A N 1
ATOM 755 C CA . THR A 1 102 ? -14.982 -4.443 10.472 1.00 96.69 102 THR A CA 1
ATOM 756 C C . THR A 1 102 ? -14.124 -3.964 9.311 1.00 96.69 102 THR A C 1
ATOM 758 O O . THR A 1 102 ? -14.545 -3.077 8.565 1.00 96.69 102 THR A O 1
ATOM 761 N N . LEU A 1 103 ? -12.956 -4.578 9.108 1.00 98.38 103 LEU A N 1
ATOM 762 C CA . LEU A 1 103 ? -12.152 -4.328 7.912 1.00 98.38 103 LEU A CA 1
ATOM 763 C C . LEU A 1 103 ? -12.903 -4.833 6.672 1.00 98.38 103 LEU A C 1
ATOM 765 O O . LEU A 1 103 ? -13.388 -5.965 6.641 1.00 98.38 103 LEU A O 1
ATOM 769 N N . LYS A 1 104 ? -13.000 -3.993 5.643 1.00 98.62 104 LYS A N 1
ATOM 770 C CA . LYS A 1 104 ? -13.612 -4.323 4.350 1.00 98.62 104 LYS A CA 1
ATOM 771 C C . LYS A 1 104 ? -12.573 -4.560 3.264 1.00 98.62 104 LYS A C 1
ATOM 773 O O . LYS A 1 104 ? -12.780 -5.441 2.438 1.00 98.62 104 LYS A O 1
ATOM 778 N N . ALA A 1 105 ? -11.489 -3.795 3.280 1.00 98.81 105 ALA A N 1
ATOM 779 C CA . ALA A 1 105 ? -10.382 -3.923 2.346 1.00 98.81 105 ALA A CA 1
ATOM 780 C C . ALA A 1 105 ? -9.137 -3.215 2.891 1.00 98.81 105 ALA A C 1
ATOM 782 O O . ALA A 1 105 ? -9.231 -2.401 3.807 1.00 98.81 105 ALA A O 1
ATOM 783 N N . VAL A 1 106 ? -7.989 -3.470 2.279 1.00 98.88 106 VAL A N 1
ATOM 784 C CA . VAL A 1 106 ? -6.806 -2.619 2.346 1.00 98.88 106 VAL A CA 1
ATOM 785 C C . VAL A 1 106 ? -6.468 -2.200 0.923 1.00 98.88 106 VAL A C 1
ATOM 787 O O . VAL A 1 106 ? -6.184 -3.049 0.077 1.00 98.88 106 VAL A O 1
ATOM 790 N N . LEU A 1 107 ? -6.526 -0.897 0.658 1.00 98.81 107 LEU A N 1
ATOM 791 C CA . LEU A 1 107 ? -6.006 -0.319 -0.575 1.00 98.81 107 LEU A CA 1
ATOM 792 C C . LEU A 1 107 ? -4.498 -0.170 -0.418 1.00 98.81 107 LEU A C 1
ATOM 794 O O . LEU A 1 107 ? -4.044 0.502 0.502 1.00 98.81 107 LEU A O 1
ATOM 798 N N . VAL A 1 108 ? -3.725 -0.757 -1.316 1.00 98.69 108 VAL A N 1
ATOM 799 C CA . VAL A 1 108 ? -2.284 -0.530 -1.398 1.00 98.69 108 VAL A CA 1
ATOM 800 C C . VAL A 1 108 ? -2.013 0.221 -2.680 1.00 98.69 108 VAL A C 1
ATOM 802 O O . VAL A 1 108 ? -2.460 -0.208 -3.740 1.00 98.69 108 VAL A O 1
ATOM 805 N N . VAL A 1 109 ? -1.280 1.324 -2.601 1.00 97.50 109 VAL A N 1
ATOM 806 C CA . VAL A 1 109 ? -0.739 1.977 -3.795 1.00 97.50 109 VAL A CA 1
ATOM 807 C C . VAL A 1 109 ? 0.774 1.976 -3.725 1.00 97.50 109 VAL A C 1
ATOM 809 O O . VAL A 1 109 ? 1.344 2.229 -2.662 1.00 97.50 109 VAL A O 1
ATOM 812 N N . LEU A 1 110 ? 1.407 1.654 -4.849 1.00 96.25 110 LEU A N 1
ATOM 813 C CA . LEU A 1 110 ? 2.855 1.595 -4.982 1.00 96.25 110 LEU A CA 1
ATOM 814 C C . LEU A 1 110 ? 3.318 2.626 -6.000 1.00 96.25 110 LEU A C 1
ATOM 816 O O . LEU A 1 110 ? 2.648 2.901 -7.003 1.00 96.25 110 LEU A O 1
ATOM 820 N N . PHE A 1 111 ? 4.475 3.194 -5.713 1.00 91.75 111 PHE A N 1
ATOM 821 C CA . PHE A 1 111 ? 5.087 4.257 -6.484 1.00 91.75 111 PHE A CA 1
ATOM 822 C C . PHE A 1 111 ? 6.599 4.035 -6.540 1.00 91.75 111 PHE A C 1
ATOM 824 O O . PHE A 1 111 ? 7.195 3.382 -5.679 1.00 91.75 111 PHE A O 1
ATOM 831 N N . GLY A 1 112 ? 7.191 4.515 -7.625 1.00 84.56 112 GLY A N 1
ATOM 832 C CA . GLY A 1 112 ? 8.624 4.452 -7.881 1.00 84.56 112 GLY A CA 1
ATOM 833 C C . GLY A 1 112 ? 9.267 5.809 -7.657 1.00 84.56 112 GLY A C 1
ATOM 834 O O . GLY A 1 112 ? 8.620 6.840 -7.848 1.00 84.56 112 GLY A O 1
ATOM 835 N N . ASP A 1 113 ? 10.536 5.783 -7.272 1.00 69.44 113 ASP A N 1
ATOM 836 C CA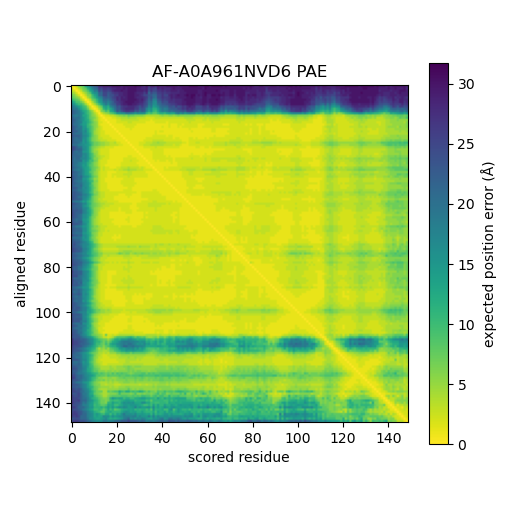 . ASP A 1 113 ? 11.386 6.964 -7.216 1.00 69.44 113 ASP A CA 1
ATOM 837 C C . ASP A 1 113 ? 12.077 7.068 -8.574 1.00 69.44 113 ASP A C 1
ATOM 839 O O . ASP A 1 113 ? 13.010 6.318 -8.863 1.00 69.44 113 ASP A O 1
ATOM 843 N N . ASP A 1 114 ? 11.563 7.924 -9.451 1.00 68.69 114 ASP A N 1
ATOM 844 C CA . ASP A 1 114 ? 12.308 8.348 -10.629 1.00 68.69 114 ASP A CA 1
ATOM 845 C C . ASP A 1 114 ? 12.431 9.876 -10.626 1.00 68.69 114 ASP A C 1
ATOM 847 O O . ASP A 1 114 ? 11.582 10.587 -10.085 1.00 68.69 114 ASP A O 1
ATOM 851 N N . GLU A 1 115 ? 13.518 10.392 -11.208 1.00 61.91 115 GLU A N 1
ATOM 852 C CA . GLU A 1 115 ? 13.830 11.832 -11.215 1.00 61.91 115 GLU A CA 1
ATOM 853 C C . GLU A 1 115 ? 12.774 12.682 -11.949 1.00 61.91 115 GLU A C 1
ATOM 855 O O . GLU A 1 115 ? 12.824 13.911 -11.917 1.00 61.91 115 GLU A O 1
ATOM 860 N N . VAL A 1 116 ? 11.819 12.040 -12.628 1.00 65.00 116 VAL A N 1
ATOM 861 C CA . VAL A 1 116 ? 10.820 12.677 -13.485 1.00 65.00 116 VAL A CA 1
ATOM 862 C C . VAL A 1 116 ? 9.464 12.791 -12.777 1.00 65.00 116 VAL A C 1
ATOM 864 O O . VAL A 1 116 ? 8.710 13.732 -13.037 1.00 65.00 116 VAL A O 1
ATOM 867 N N . ARG A 1 117 ? 9.125 11.861 -11.878 1.00 71.50 117 ARG A N 1
ATOM 868 C CA . ARG A 1 117 ? 7.821 11.776 -11.212 1.00 71.50 117 ARG A CA 1
ATOM 869 C C . ARG A 1 117 ? 7.833 12.497 -9.873 1.00 71.50 117 ARG A C 1
ATOM 871 O O . ARG A 1 117 ? 8.153 11.946 -8.822 1.00 71.50 117 ARG A O 1
ATOM 878 N N . THR A 1 118 ? 7.351 13.730 -9.898 1.00 74.19 118 THR A N 1
ATOM 879 C CA . THR A 1 118 ? 7.055 14.492 -8.684 1.00 74.19 118 THR A CA 1
ATOM 880 C C . THR A 1 118 ? 5.707 14.061 -8.107 1.00 74.19 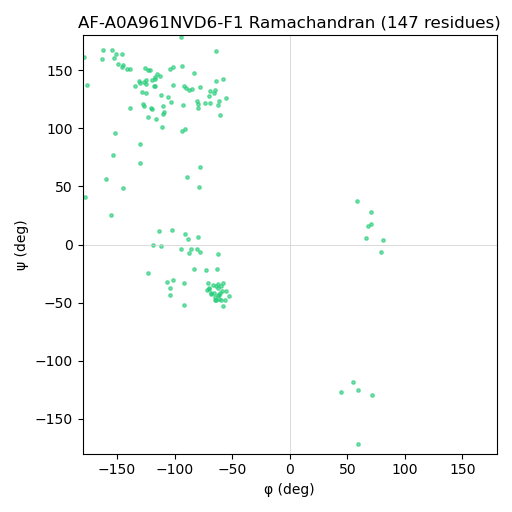118 THR A C 1
ATOM 882 O O . THR A 1 118 ? 4.664 14.251 -8.733 1.00 74.19 118 THR A O 1
ATOM 885 N N . GLY A 1 119 ? 5.708 13.519 -6.892 1.00 81.38 119 GLY A N 1
ATOM 886 C CA . GLY A 1 119 ? 4.492 13.228 -6.141 1.00 81.38 119 GLY A CA 1
ATOM 887 C C . GLY A 1 119 ? 4.783 13.002 -4.665 1.00 81.38 119 GLY A C 1
ATOM 888 O O . GLY A 1 119 ? 5.922 12.733 -4.284 1.00 81.38 119 GLY A O 1
ATOM 889 N N . ALA A 1 120 ? 3.751 13.150 -3.840 1.00 87.81 120 ALA A N 1
ATOM 890 C CA . ALA A 1 120 ? 3.847 12.968 -2.403 1.00 87.81 120 ALA A CA 1
ATOM 891 C C . ALA A 1 120 ? 2.630 12.213 -1.859 1.00 87.81 120 ALA A C 1
ATOM 893 O O . ALA A 1 120 ? 1.529 12.282 -2.410 1.00 87.81 120 ALA A O 1
ATOM 894 N N . ILE A 1 121 ? 2.854 11.495 -0.767 1.00 89.62 121 ILE A N 1
ATOM 895 C CA . ILE A 1 121 ? 1.849 10.852 0.073 1.00 89.62 121 ILE A CA 1
ATOM 896 C C . ILE A 1 121 ? 2.086 11.376 1.476 1.00 89.62 121 ILE A C 1
ATOM 898 O O . ILE A 1 121 ? 3.208 11.311 1.966 1.00 89.62 121 ILE A O 1
ATOM 902 N N . GLU A 1 122 ? 1.033 11.831 2.133 1.00 92.44 122 GLU A N 1
ATOM 903 C CA . GLU A 1 122 ? 1.085 12.286 3.515 1.00 92.44 122 GLU A CA 1
ATOM 904 C C . GLU A 1 122 ? -0.021 11.606 4.309 1.00 92.44 122 GLU A C 1
ATOM 906 O O . GLU A 1 122 ? -1.155 11.456 3.847 1.00 92.44 122 GLU A O 1
ATOM 911 N N . VAL A 1 123 ? 0.320 11.198 5.520 1.00 93.06 123 VAL A N 1
ATOM 912 C CA . VAL A 1 123 ? -0.609 10.704 6.521 1.00 93.06 123 VAL A CA 1
ATOM 913 C C . VAL A 1 123 ? -0.677 11.763 7.602 1.00 93.06 123 VAL A C 1
ATOM 915 O O . VAL A 1 123 ? 0.299 12.026 8.300 1.00 93.06 123 VAL A O 1
ATOM 918 N N . TRP A 1 124 ? -1.850 12.368 7.725 1.00 94.62 124 TRP A N 1
ATOM 919 C CA . TRP A 1 124 ? -2.152 13.354 8.750 1.00 94.62 124 TRP A CA 1
ATOM 920 C C . TRP A 1 124 ? -2.963 12.685 9.854 1.00 94.62 124 TRP A C 1
ATOM 922 O O . TRP A 1 124 ? -3.889 11.918 9.577 1.00 94.62 124 TRP A O 1
ATOM 932 N N . GLN A 1 125 ? -2.627 12.981 11.104 1.00 93.31 125 GLN A N 1
ATOM 933 C CA . GLN A 1 125 ? -3.329 12.472 12.274 1.00 93.31 125 GLN A CA 1
ATOM 934 C C . GLN A 1 125 ? -3.792 13.636 13.147 1.00 93.31 125 GLN A C 1
ATOM 936 O O . GLN A 1 125 ? -3.076 14.616 13.339 1.00 93.31 125 GLN A O 1
ATOM 941 N N . GLU A 1 126 ? -4.991 13.509 13.709 1.00 94.44 126 GLU A N 1
ATOM 942 C CA . GLU A 1 126 ? -5.457 14.420 14.748 1.00 94.44 126 GLU A CA 1
ATOM 943 C C . GLU A 1 126 ? -4.671 14.201 16.052 1.00 94.44 126 GLU A C 1
ATOM 945 O O . GLU A 1 126 ? -4.531 13.072 16.533 1.00 94.44 126 GLU A O 1
ATOM 950 N N . LYS A 1 127 ? -4.125 15.291 16.593 1.00 92.06 127 LYS A N 1
ATOM 951 C CA . LYS A 1 127 ? -3.456 15.372 17.892 1.00 92.06 127 LYS A CA 1
ATOM 952 C C . LYS A 1 127 ? -3.896 16.678 18.560 1.00 92.06 127 LYS A C 1
ATOM 954 O O . LYS A 1 127 ? -3.632 17.759 18.042 1.00 92.06 127 LYS A O 1
ATOM 959 N N . GLU A 1 128 ? -4.564 16.570 19.707 1.00 93.56 128 GLU A N 1
ATOM 960 C CA . GLU A 1 128 ? -4.999 17.712 20.534 1.00 93.56 128 GLU A CA 1
ATOM 961 C C . GLU A 1 128 ? -5.918 18.719 19.807 1.00 93.56 128 GLU A C 1
ATOM 963 O O . GLU A 1 128 ? -5.851 19.928 20.011 1.00 93.56 128 GLU A O 1
ATOM 968 N N . GLY A 1 129 ? -6.812 18.221 18.953 1.00 93.50 129 GLY A N 1
ATOM 969 C CA . GLY A 1 129 ? -7.753 19.011 18.160 1.00 93.50 129 GLY A CA 1
ATOM 970 C C . GLY A 1 129 ? -7.155 19.609 16.886 1.00 93.50 129 GLY A C 1
ATOM 971 O O . GLY A 1 129 ? -7.851 20.338 16.177 1.00 93.50 129 GLY A O 1
ATOM 972 N N . LEU A 1 130 ? -5.891 19.307 16.578 1.00 93.50 130 LEU A N 1
ATOM 973 C CA . LEU A 1 130 ? -5.179 19.795 15.401 1.00 93.50 130 LEU A CA 1
ATOM 974 C C . LEU A 1 130 ? -4.793 18.632 14.488 1.00 93.50 130 LEU A C 1
ATOM 976 O O . LEU A 1 130 ? -4.408 17.564 14.956 1.00 93.50 130 LEU A O 1
ATOM 980 N N . LEU A 1 131 ? -4.875 18.837 13.173 1.00 93.12 131 LEU A N 1
ATOM 981 C CA . LEU A 1 131 ? -4.286 17.903 12.217 1.00 93.12 131 LEU A CA 1
ATOM 982 C C . LEU A 1 131 ? -2.788 18.165 12.128 1.00 93.12 131 LEU A C 1
ATOM 984 O O . LEU A 1 131 ? -2.368 19.262 11.768 1.00 93.12 131 LEU A O 1
ATOM 988 N N . MET A 1 132 ? -2.009 17.137 12.435 1.00 92.31 132 MET A N 1
ATOM 989 C CA . MET A 1 132 ? -0.555 17.160 12.407 1.00 92.31 132 MET A CA 1
ATOM 990 C C . MET A 1 132 ? -0.060 16.118 11.409 1.00 92.31 132 MET A C 1
ATOM 992 O O . MET A 1 132 ? -0.618 15.018 11.333 1.00 92.31 132 MET A O 1
ATOM 996 N N . LEU A 1 133 ? 0.994 16.444 10.665 1.00 90.88 133 LEU A N 1
ATOM 997 C CA . LEU A 1 133 ? 1.666 15.473 9.811 1.00 90.88 133 LEU A CA 1
ATOM 998 C C . LEU A 1 133 ? 2.228 14.344 10.692 1.00 90.88 133 LEU A C 1
ATOM 1000 O O . LEU A 1 133 ? 2.967 14.597 11.645 1.00 90.88 133 LEU A O 1
ATOM 1004 N N . ASP A 1 134 ? 1.842 13.102 10.404 1.00 90.69 134 ASP A N 1
ATOM 1005 C CA . ASP A 1 134 ? 2.289 11.913 11.138 1.00 90.69 134 ASP A CA 1
ATOM 1006 C C . ASP A 1 134 ? 3.344 11.128 10.355 1.00 90.69 134 ASP A C 1
ATOM 1008 O O . ASP A 1 134 ? 4.357 10.719 10.920 1.00 90.69 134 ASP A O 1
ATOM 1012 N N . ASP A 1 135 ? 3.137 10.954 9.047 1.00 88.56 135 ASP A N 1
ATOM 1013 C CA . ASP A 1 135 ? 4.095 10.299 8.157 1.00 88.56 135 ASP A CA 1
ATOM 1014 C C . ASP A 1 135 ? 3.935 10.783 6.708 1.00 88.56 135 ASP A C 1
ATOM 1016 O O . ASP A 1 135 ? 2.942 11.411 6.350 1.00 88.56 135 ASP A O 1
ATOM 1020 N N . GLY A 1 136 ? 4.894 10.476 5.839 1.00 85.62 136 GLY A N 1
ATOM 1021 C CA . GLY A 1 136 ? 4.797 10.799 4.422 1.00 85.62 136 GLY A CA 1
ATOM 1022 C C . GLY A 1 136 ? 5.981 10.335 3.582 1.00 85.62 136 GLY A C 1
ATOM 1023 O O . GLY A 1 136 ? 7.067 10.052 4.090 1.00 85.62 136 GLY A O 1
ATOM 1024 N N . TYR A 1 137 ? 5.766 10.252 2.276 1.00 82.94 137 TYR A N 1
ATOM 1025 C CA . TYR A 1 137 ? 6.782 9.997 1.265 1.00 82.94 137 TYR A CA 1
ATOM 1026 C C . TYR A 1 137 ? 6.682 11.074 0.192 1.00 82.94 137 TYR A C 1
ATOM 1028 O O . TYR A 1 137 ? 5.597 11.318 -0.322 1.00 82.94 137 TYR A O 1
ATOM 1036 N N . TYR A 1 138 ? 7.808 11.678 -0.173 1.00 79.38 138 TYR A N 1
ATOM 1037 C CA . TYR A 1 138 ? 7.827 12.888 -0.996 1.00 79.38 138 TYR A CA 1
ATOM 1038 C C . TYR A 1 138 ? 8.540 12.722 -2.342 1.00 79.38 138 TYR A C 1
ATOM 1040 O O . TYR A 1 138 ? 8.619 13.691 -3.089 1.00 79.38 138 TYR A O 1
ATOM 1048 N N . GLY A 1 139 ? 9.079 11.536 -2.659 1.00 75.25 139 GLY A N 1
ATOM 1049 C CA . GLY A 1 139 ? 9.854 11.297 -3.886 1.00 75.25 139 GLY A CA 1
ATOM 1050 C C . GLY A 1 139 ? 10.859 12.424 -4.174 1.00 75.25 139 GLY A C 1
ATOM 1051 O O . GLY A 1 139 ? 11.613 12.849 -3.287 1.00 75.25 139 GLY A O 1
ATOM 1052 N N . ALA A 1 140 ? 10.787 12.974 -5.391 1.00 72.38 140 ALA A N 1
ATOM 1053 C CA . ALA A 1 140 ? 11.563 14.133 -5.841 1.00 72.38 140 ALA A CA 1
ATOM 1054 C C . ALA A 1 140 ? 11.047 15.507 -5.339 1.00 72.38 140 ALA A C 1
ATOM 1056 O O . ALA A 1 140 ? 11.706 16.529 -5.539 1.00 72.38 140 ALA A O 1
ATOM 1057 N N . ALA A 1 141 ? 9.899 15.579 -4.657 1.00 70.81 141 ALA A N 1
ATOM 1058 C CA . ALA A 1 141 ? 9.258 16.816 -4.195 1.00 70.81 141 ALA A CA 1
ATOM 1059 C C . ALA A 1 141 ? 9.904 17.409 -2.920 1.00 70.81 141 ALA A C 1
ATOM 1061 O O . ALA A 1 141 ? 9.215 17.773 -1.967 1.00 70.81 141 ALA A O 1
ATOM 1062 N N . LYS A 1 142 ? 11.235 17.561 -2.899 1.00 71.94 142 LYS A N 1
ATOM 1063 C CA . LYS A 1 142 ? 12.003 18.031 -1.724 1.00 71.94 142 LYS A CA 1
ATOM 1064 C C . LYS A 1 142 ? 11.578 19.400 -1.197 1.00 71.94 142 LYS A C 1
ATOM 1066 O O . LYS A 1 142 ? 11.633 19.643 0.003 1.00 71.94 142 LYS A O 1
ATOM 1071 N N . HIS A 1 143 ? 11.137 20.296 -2.078 1.00 73.25 143 HIS A N 1
ATOM 1072 C CA . HIS A 1 143 ? 10.629 21.597 -1.647 1.00 73.25 143 HIS A CA 1
ATOM 1073 C C . HIS A 1 143 ? 9.280 21.480 -0.924 1.00 73.25 143 HIS A C 1
ATOM 1075 O O . HIS A 1 143 ? 9.058 22.174 0.061 1.00 73.25 143 HIS A O 1
ATOM 1081 N N . PHE A 1 144 ? 8.404 20.579 -1.376 1.00 73.81 144 PHE A N 1
ATOM 1082 C CA . PHE A 1 144 ? 7.106 20.344 -0.743 1.00 73.81 144 PHE A CA 1
ATOM 1083 C C . PHE A 1 144 ? 7.258 19.663 0.625 1.00 73.81 144 PHE A C 1
ATOM 1085 O O . PHE A 1 144 ? 6.593 20.059 1.577 1.00 73.81 144 PHE A O 1
ATOM 1092 N N . GLU A 1 145 ? 8.202 18.723 0.750 1.00 76.56 145 GLU A N 1
ATOM 1093 C CA . GLU A 1 145 ? 8.573 18.100 2.031 1.00 76.56 145 GLU A CA 1
ATOM 1094 C C . GLU A 1 145 ? 8.979 19.139 3.087 1.00 76.56 145 GLU A C 1
ATOM 1096 O O . GLU A 1 145 ? 8.601 19.017 4.245 1.00 76.56 145 GLU A O 1
ATOM 1101 N N . TRP A 1 146 ? 9.719 20.181 2.694 1.00 69.81 146 TRP A N 1
ATOM 1102 C CA . TRP A 1 146 ? 10.170 21.224 3.621 1.00 69.81 146 TRP A CA 1
ATOM 1103 C C . TRP A 1 146 ? 9.040 22.137 4.118 1.00 69.81 146 TRP A C 1
ATOM 1105 O O . TRP A 1 146 ? 9.099 22.611 5.246 1.00 69.81 146 TRP A O 1
ATOM 1115 N N . VAL A 1 147 ? 8.024 22.394 3.287 1.00 77.31 147 VAL A N 1
ATOM 1116 C CA . VAL A 1 147 ? 6.902 23.291 3.631 1.00 77.31 147 VAL A CA 1
ATOM 1117 C C . VAL A 1 147 ? 5.813 22.576 4.442 1.00 77.31 147 VAL A C 1
ATOM 1119 O O . VAL A 1 147 ? 5.026 23.239 5.112 1.00 77.31 147 VAL A O 1
ATOM 1122 N N . SER A 1 148 ? 5.760 21.244 4.381 1.00 71.38 148 SER A N 1
ATOM 1123 C CA . SER A 1 148 ? 4.694 20.435 4.995 1.00 71.38 148 SER A CA 1
ATOM 1124 C C . SER A 1 148 ? 5.032 19.923 6.406 1.00 71.38 148 SER A C 1
ATOM 1126 O O . SER A 1 148 ? 4.179 19.304 7.042 1.00 71.38 148 SER A O 1
ATOM 1128 N N . GLN A 1 149 ? 6.256 20.180 6.891 1.00 65.69 149 GLN A N 1
ATOM 1129 C CA . GLN A 1 149 ? 6.715 19.905 8.265 1.00 65.69 149 GLN A CA 1
ATOM 1130 C C . GLN A 1 149 ? 6.384 21.052 9.223 1.00 65.69 149 GLN A C 1
ATOM 1132 O O . GLN A 1 149 ? 6.074 20.743 10.395 1.00 65.69 149 GLN A O 1
#

Secondary structure (DSSP, 8-state):
---SS----S----SEEEEEEEEEETTEEEEEEEE-TT-HHHHHHHHT-EEETTSHHHHHHHHHTS-EEES--TTSS-S-HHHHHHTT--EEEEEEEEETTEEEEEEEEEE---TT----EEEEEEETTEEEEEEEE-TT-HHHHHH--

pLDDT: mean 88.63, std 14.88, range [41.38, 98.88]

Sequence (149 aa):
MQDVMEAATAPANTFIQVSEIWVPKGDVLVLDKGNYGTLDGFAEASHRESFARGEGLPGKAWVEGRPVVLKGFDGSYFKRTEAAREAGLTAAVAVPVFAGATLKAVLVVLFGDDEVRTGAIEVWQEKEGLLMLDDGYYGAAKHFEWVSQ

Mean predicted aligned error: 6.6 Å

Solvent-accessible surface area (backbone atoms only — not comparable to full-atom values): 8647 Å² total; per-residue (Å²): 145,84,89,85,85,86,85,81,91,64,87,75,85,51,43,68,52,32,41,37,38,28,30,68,64,84,73,28,31,36,72,75,50,70,45,44,85,88,38,59,69,40,48,56,53,52,73,76,48,69,27,42,74,53,32,40,58,59,11,34,10,57,67,69,71,38,71,41,78,39,86,50,40,80,97,47,71,52,74,59,46,68,42,31,53,77,65,50,40,39,31,38,38,18,40,46,40,63,61,83,93,42,76,60,33,25,43,35,40,32,23,43,74,44,99,80,37,68,41,72,47,76,42,71,39,80,56,97,93,37,83,38,78,71,49,70,45,35,68,66,32,60,70,59,55,66,73,67,110

Foldseek 3Di:
DPDPDPPDPDPDPAQFQKKWKWFDDDQKTATPDMDRPPLVLVVVQRNPDIAGQCQAQQNVCLNVVAKDKFQADPPDSHPPNVSCVVVQWGIKMWGFDDDVNHTGIIMITTGHQDLVHFDKDWDWDDDPNDTATDDMDTRNNVVVVVVRD